Protein AF-X1TQP2-F1 (afdb_monomer_lite)

pLDDT: mean 75.47, std 14.18, range [41.03, 96.38]

Organism: NCBI:txid412755

Foldseek 3Di:
DPPPPVVVVVVVVVVVVVCCVVPAVQVVCVVVVVVVVVVLLVQLFVCQQVLPLVSNLVSDDAFDWDADPVVRDIDTHGSVRVSVVSVVCVVFKNKHTQPFPPVPWDWADPGPQKIKIWTWGWTWIAGPVPRDIDIDTDTDIDID

Secondary structure (DSSP, 8-state):
---HHHHHHHHHHHHHHHHHHHTT-HHHHHHHHHHHHHHHHHHHHHHHHHT-HHHHHTT-PSSEEEE-TTT--EEEE-HHHHHHHHHHHHHHEEEEEE---TTS-EEEE-SSS-EEEEEEEEEEEEETTT--EEEEEEEEEEE-

Structure (mmCIF, N/CA/C/O backbone):
data_AF-X1TQP2-F1
#
_entry.id   AF-X1TQP2-F1
#
loop_
_atom_site.group_PDB
_atom_site.id
_atom_site.type_symbol
_atom_site.label_atom_id
_atom_site.label_alt_id
_atom_site.label_comp_id
_atom_site.label_asym_id
_atom_site.label_entity_id
_atom_site.label_seq_id
_atom_site.pdbx_PDB_ins_code
_atom_site.Cartn_x
_atom_site.Cartn_y
_atom_site.Cartn_z
_atom_site.occupancy
_atom_site.B_iso_or_equiv
_atom_site.auth_seq_id
_atom_site.auth_comp_id
_atom_site.auth_asym_id
_atom_site.auth_atom_id
_atom_site.pdbx_PDB_model_num
ATOM 1 N N . MET A 1 1 ? 24.821 -30.303 -51.428 1.00 46.22 1 MET A N 1
ATOM 2 C CA . MET A 1 1 ? 25.247 -29.563 -50.216 1.00 46.22 1 MET A CA 1
ATOM 3 C C . MET A 1 1 ? 24.237 -28.451 -49.925 1.00 46.22 1 MET A C 1
ATOM 5 O O . MET A 1 1 ? 24.240 -27.457 -50.628 1.00 46.22 1 MET A O 1
ATOM 9 N N . LYS A 1 2 ? 23.323 -28.638 -48.959 1.00 49.91 2 LYS A N 1
ATOM 10 C CA . LYS A 1 2 ? 22.344 -27.621 -48.492 1.00 49.91 2 LYS A CA 1
ATOM 11 C C . LYS A 1 2 ? 22.115 -27.702 -46.965 1.00 49.91 2 LYS A C 1
ATOM 13 O O . LYS A 1 2 ? 21.029 -27.433 -46.480 1.00 49.91 2 LYS A O 1
ATOM 18 N N . LYS A 1 3 ? 23.125 -28.123 -46.190 1.00 43.69 3 LYS A N 1
ATOM 19 C CA . LYS A 1 3 ? 23.026 -28.237 -44.716 1.00 43.69 3 LYS A CA 1
ATOM 20 C C . LYS A 1 3 ? 23.620 -27.047 -43.948 1.00 43.69 3 LYS A C 1
ATOM 22 O O . LYS A 1 3 ? 23.451 -26.976 -42.742 1.00 43.69 3 LYS A O 1
ATOM 27 N N . SER A 1 4 ? 24.275 -26.103 -44.631 1.00 46.28 4 SER A N 1
ATOM 28 C CA . SER A 1 4 ? 25.014 -25.023 -43.958 1.00 46.28 4 SER A CA 1
ATOM 29 C C . SER A 1 4 ? 24.155 -23.818 -43.560 1.00 46.28 4 SER A C 1
ATOM 31 O O . SER A 1 4 ? 24.467 -23.171 -42.573 1.00 46.28 4 SER A O 1
ATOM 33 N N . VAL A 1 5 ? 23.080 -23.518 -44.300 1.00 45.66 5 VAL A N 1
ATOM 34 C CA . VAL A 1 5 ? 22.280 -22.289 -44.097 1.00 45.66 5 VAL A CA 1
ATOM 35 C C . VAL A 1 5 ? 21.245 -22.443 -42.974 1.00 45.66 5 VAL A C 1
ATOM 37 O O . VAL A 1 5 ? 20.951 -21.491 -42.258 1.00 45.66 5 VAL A O 1
ATOM 40 N N . LEU A 1 6 ? 20.716 -23.656 -42.772 1.00 41.03 6 LEU A N 1
ATOM 41 C CA . LEU A 1 6 ? 19.732 -23.922 -41.715 1.00 41.03 6 LEU A CA 1
ATOM 42 C C . LEU A 1 6 ? 20.362 -23.871 -40.312 1.00 41.03 6 LEU A C 1
ATOM 44 O O . LEU A 1 6 ? 19.732 -23.414 -39.364 1.00 41.03 6 LEU A O 1
ATOM 48 N N . LEU A 1 7 ? 21.623 -24.307 -40.194 1.00 45.09 7 LEU A N 1
ATOM 49 C CA . LEU A 1 7 ? 22.357 -24.333 -38.927 1.00 45.09 7 LEU A CA 1
ATOM 50 C C . LEU A 1 7 ? 22.726 -22.919 -38.455 1.00 45.09 7 LEU A C 1
ATOM 52 O O . LEU A 1 7 ? 22.642 -22.628 -37.266 1.00 45.09 7 LEU A O 1
ATOM 56 N N . SER A 1 8 ? 23.066 -22.021 -39.386 1.00 48.12 8 SER A N 1
ATOM 57 C CA . SER A 1 8 ? 23.363 -20.619 -39.077 1.00 48.12 8 SER A CA 1
ATOM 58 C C . SER A 1 8 ? 22.132 -19.841 -38.610 1.00 48.12 8 SER A C 1
ATOM 60 O O . SER A 1 8 ? 22.248 -19.054 -37.679 1.00 48.12 8 SER A O 1
ATOM 62 N N . ILE A 1 9 ? 20.950 -20.085 -39.191 1.00 55.19 9 ILE A N 1
ATOM 63 C CA . ILE A 1 9 ? 19.706 -19.414 -38.765 1.00 55.19 9 ILE A CA 1
ATOM 64 C C . ILE A 1 9 ? 19.326 -19.857 -37.348 1.00 55.19 9 ILE A C 1
ATOM 66 O O . ILE A 1 9 ? 19.053 -19.016 -36.499 1.00 55.19 9 ILE A O 1
ATOM 70 N N . SER A 1 10 ? 19.398 -21.163 -37.066 1.00 59.84 10 SER A N 1
ATOM 71 C CA . SER A 1 10 ? 19.113 -21.695 -35.729 1.00 59.84 10 SER A CA 1
ATOM 72 C C . SER A 1 10 ? 20.069 -21.148 -34.667 1.00 59.84 10 SER A C 1
ATOM 74 O O . SER A 1 10 ? 19.635 -20.855 -33.558 1.00 59.84 10 SER A O 1
ATOM 76 N N . LEU A 1 11 ? 21.357 -20.999 -34.989 1.00 53.97 11 LEU A N 1
ATOM 77 C CA . LEU A 1 11 ? 22.353 -20.477 -34.054 1.00 53.97 11 LEU A CA 1
ATOM 78 C C . LEU A 1 11 ? 22.152 -18.977 -33.787 1.00 53.97 11 LEU A C 1
ATOM 80 O O . LEU A 1 11 ? 22.232 -18.551 -32.639 1.00 53.97 11 LEU A O 1
ATOM 84 N N . ILE A 1 12 ? 21.833 -18.192 -34.822 1.00 61.50 12 ILE A N 1
ATOM 85 C CA . ILE A 1 12 ? 21.526 -16.759 -34.685 1.00 61.50 12 ILE A CA 1
ATOM 86 C C . ILE A 1 12 ? 20.280 -16.560 -33.818 1.00 61.50 12 ILE A C 1
ATOM 88 O O . ILE A 1 12 ? 20.309 -15.727 -32.920 1.00 61.50 12 ILE A O 1
ATOM 92 N N . SER A 1 13 ? 19.220 -17.349 -34.022 1.00 53.88 13 SER A N 1
ATOM 93 C CA . SER A 1 13 ? 18.006 -17.278 -33.198 1.00 53.88 13 SER A CA 1
ATOM 94 C C . SER A 1 13 ? 18.266 -17.626 -31.730 1.00 53.88 13 SER A C 1
ATOM 96 O O . SER A 1 13 ? 17.757 -16.943 -30.847 1.00 53.88 13 SER A O 1
ATOM 98 N N . VAL A 1 14 ? 19.089 -18.643 -31.455 1.00 55.88 14 VAL A N 1
ATOM 99 C CA . VAL A 1 14 ? 19.458 -19.025 -30.080 1.00 55.88 14 VAL A CA 1
ATOM 100 C C . VAL A 1 14 ? 20.292 -17.935 -29.410 1.00 55.88 14 VAL A C 1
ATOM 102 O O . VAL A 1 14 ? 20.031 -17.602 -28.259 1.00 55.88 14 VAL A O 1
ATOM 105 N N . ILE A 1 15 ? 21.244 -17.333 -30.128 1.00 62.19 15 ILE A N 1
ATOM 106 C CA . ILE A 1 15 ? 22.040 -16.213 -29.610 1.00 62.19 15 ILE A CA 1
ATOM 107 C C . ILE A 1 15 ? 21.148 -14.992 -29.357 1.00 62.19 15 ILE A C 1
ATOM 109 O O . ILE A 1 15 ? 21.314 -14.346 -28.333 1.00 62.19 15 ILE A O 1
ATOM 113 N N . LEU A 1 16 ? 20.169 -14.703 -30.222 1.00 53.09 16 LEU A N 1
ATOM 114 C CA . LEU A 1 16 ? 19.246 -13.579 -30.035 1.00 53.09 16 LEU A CA 1
ATOM 115 C C . LEU A 1 16 ? 18.391 -13.745 -28.767 1.00 53.09 16 LEU A C 1
ATOM 117 O O . LEU A 1 16 ? 18.267 -12.806 -27.989 1.00 53.09 16 LEU A O 1
ATOM 121 N N . ILE A 1 17 ? 17.861 -14.951 -28.531 1.00 59.50 17 ILE A N 1
ATOM 122 C CA . ILE A 1 17 ? 17.106 -15.298 -27.313 1.00 59.50 17 ILE A CA 1
ATOM 123 C C . ILE A 1 17 ? 18.005 -15.193 -26.075 1.00 59.50 17 ILE A C 1
ATOM 125 O O . ILE A 1 17 ? 17.594 -14.668 -25.044 1.00 59.50 17 ILE A O 1
ATOM 129 N N . PHE A 1 18 ? 19.251 -15.653 -26.182 1.00 53.22 18 PHE A N 1
ATOM 130 C CA . PHE A 1 18 ? 20.210 -15.596 -25.083 1.00 53.22 18 PHE A CA 1
ATOM 131 C C . PHE A 1 18 ? 20.645 -14.159 -24.768 1.00 53.22 18 PHE A C 1
ATOM 133 O O . PHE A 1 18 ? 20.793 -13.811 -23.603 1.00 53.22 18 PHE A O 1
ATOM 140 N N . VAL A 1 19 ? 20.799 -13.299 -25.778 1.00 52.88 19 VAL A N 1
ATOM 141 C CA . VAL A 1 19 ? 21.076 -11.864 -25.604 1.00 52.88 19 VAL A CA 1
ATOM 142 C C . VAL A 1 19 ? 19.873 -11.166 -24.959 1.00 52.88 19 VAL A C 1
ATOM 144 O O . VAL A 1 19 ? 20.055 -10.481 -23.962 1.00 52.88 19 VAL A O 1
ATOM 147 N N . ILE A 1 20 ? 18.641 -11.440 -25.406 1.00 55.94 20 ILE A N 1
ATOM 148 C CA . ILE A 1 20 ? 17.399 -10.941 -24.776 1.00 55.94 20 ILE A CA 1
ATOM 149 C C . ILE A 1 20 ? 17.336 -11.292 -23.279 1.00 55.94 20 ILE A C 1
ATOM 151 O O . ILE A 1 20 ? 16.982 -10.445 -22.461 1.00 55.94 20 ILE A O 1
ATOM 155 N N . LEU A 1 21 ? 17.723 -12.518 -22.917 1.00 53.78 21 LEU A N 1
ATOM 156 C CA . LEU A 1 21 ? 17.744 -12.986 -21.527 1.00 53.78 21 LEU A CA 1
ATOM 157 C C . LEU A 1 21 ? 18.901 -12.405 -20.698 1.00 53.78 21 LEU A C 1
ATOM 159 O O . LEU A 1 21 ? 18.773 -12.299 -19.483 1.00 53.78 21 LEU A O 1
ATOM 163 N N . THR A 1 22 ? 20.031 -12.052 -21.321 1.00 53.16 22 THR A N 1
ATOM 164 C CA . THR A 1 22 ? 21.260 -11.646 -20.607 1.00 53.16 22 THR A CA 1
ATOM 165 C C . THR A 1 22 ? 21.506 -10.137 -20.573 1.00 53.16 22 THR A C 1
ATOM 167 O O . THR A 1 22 ? 22.254 -9.689 -19.708 1.00 53.16 22 THR A O 1
ATOM 170 N N . THR A 1 23 ? 20.895 -9.337 -21.459 1.00 54.91 23 THR A N 1
ATOM 171 C CA . THR A 1 23 ? 21.177 -7.889 -21.580 1.00 54.91 23 THR A CA 1
ATOM 172 C C . THR A 1 23 ? 20.026 -6.957 -21.194 1.00 54.91 23 THR A C 1
ATOM 174 O O . THR A 1 23 ? 20.036 -5.802 -21.603 1.00 54.91 23 THR A O 1
ATOM 177 N N . GLY A 1 24 ? 19.044 -7.400 -20.406 1.00 52.34 24 GLY A N 1
ATOM 178 C CA . GLY A 1 24 ? 18.034 -6.480 -19.870 1.00 52.34 24 GLY A CA 1
ATOM 179 C C . GLY A 1 24 ? 16.916 -6.152 -20.858 1.00 52.34 24 GLY A C 1
ATOM 180 O O . GLY A 1 24 ? 16.742 -5.015 -21.281 1.00 52.34 24 GLY A O 1
ATOM 181 N N . CYS A 1 25 ? 16.094 -7.148 -21.186 1.00 59.09 25 CYS A N 1
ATOM 182 C CA . CYS A 1 25 ? 14.781 -6.916 -21.791 1.00 59.09 25 CYS A CA 1
ATOM 183 C C . CYS A 1 25 ? 13.727 -6.497 -20.754 1.00 59.09 25 CYS A C 1
ATOM 185 O O . CYS A 1 25 ? 12.586 -6.946 -20.821 1.00 59.09 25 CYS A O 1
ATOM 187 N N . THR A 1 26 ? 14.080 -5.613 -19.816 1.00 58.16 26 THR A N 1
ATOM 188 C CA . THR A 1 26 ? 13.105 -4.996 -18.899 1.00 58.16 26 THR A CA 1
ATOM 189 C C . THR A 1 26 ? 11.944 -4.378 -19.681 1.00 58.16 26 THR A C 1
ATOM 191 O O . THR A 1 26 ? 10.798 -4.526 -19.290 1.00 58.16 26 THR A O 1
ATOM 194 N N . TRP A 1 27 ? 12.209 -3.825 -20.870 1.00 60.09 27 TRP A N 1
ATOM 195 C CA . TRP A 1 27 ? 11.197 -3.245 -21.762 1.00 60.09 27 TRP A CA 1
ATOM 196 C C . TRP A 1 27 ? 10.189 -4.253 -22.336 1.00 60.09 27 TRP A C 1
ATOM 198 O O . TRP A 1 27 ? 9.070 -3.865 -22.651 1.00 60.09 27 TRP A O 1
ATOM 208 N N . LEU A 1 28 ? 10.550 -5.536 -22.488 1.00 67.06 28 LEU A N 1
ATOM 209 C CA . LEU A 1 28 ? 9.586 -6.564 -22.916 1.00 67.06 28 LEU A CA 1
ATOM 210 C C . LEU A 1 28 ? 8.648 -6.972 -21.778 1.00 67.06 28 LEU A C 1
ATOM 212 O O . LEU A 1 28 ? 7.535 -7.420 -22.041 1.00 67.06 28 LEU A O 1
ATOM 216 N N . PHE A 1 29 ? 9.105 -6.821 -20.535 1.00 69.75 29 PHE A N 1
ATOM 217 C CA . PHE A 1 29 ? 8.321 -7.102 -19.338 1.00 69.75 29 PHE A CA 1
ATOM 218 C C . PHE A 1 29 ? 7.638 -5.859 -18.770 1.00 69.75 29 PHE A C 1
ATOM 220 O O . PHE A 1 29 ? 6.746 -6.008 -17.948 1.00 69.75 29 PH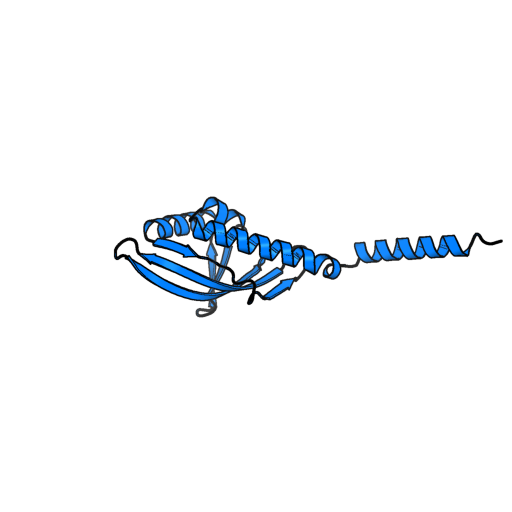E A O 1
ATOM 227 N N . ALA A 1 30 ? 7.988 -4.661 -19.245 1.00 72.81 30 ALA A N 1
ATOM 228 C CA . ALA A 1 30 ? 7.444 -3.402 -18.754 1.00 72.81 30 ALA A CA 1
ATOM 229 C C . ALA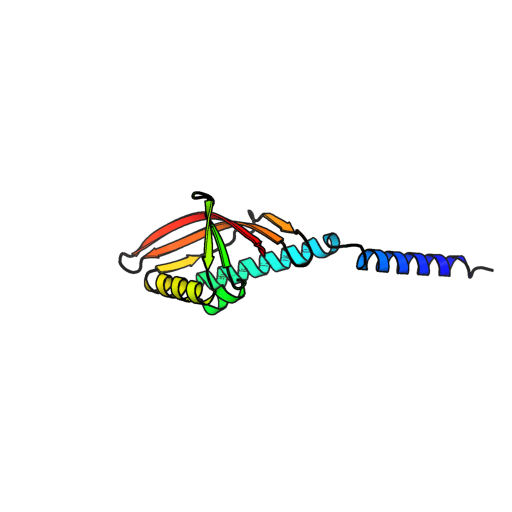 A 1 30 ? 5.904 -3.372 -18.719 1.00 72.81 30 ALA A C 1
ATOM 231 O O . ALA A 1 30 ? 5.373 -3.076 -17.657 1.00 72.81 30 ALA A O 1
ATOM 232 N N . PRO A 1 31 ? 5.171 -3.800 -19.768 1.00 78.56 31 PRO A N 1
ATOM 233 C CA . PRO A 1 31 ? 3.708 -3.845 -19.699 1.00 78.56 31 PRO A CA 1
ATOM 234 C C . PRO A 1 31 ? 3.165 -4.833 -18.654 1.00 78.56 31 PRO A C 1
ATOM 236 O O . PRO A 1 31 ? 2.088 -4.624 -18.104 1.00 78.56 31 PRO A O 1
ATOM 239 N N . PHE A 1 32 ? 3.888 -5.928 -18.392 1.00 81.25 32 PHE A N 1
ATOM 240 C CA . PHE A 1 32 ? 3.502 -6.901 -17.367 1.00 81.25 32 PHE A CA 1
ATOM 241 C C . PHE A 1 32 ? 3.736 -6.343 -15.962 1.00 81.25 32 PHE A C 1
ATOM 243 O O . PHE A 1 32 ? 2.844 -6.453 -15.132 1.00 81.25 32 PHE A O 1
ATOM 250 N N . ILE A 1 33 ? 4.888 -5.706 -15.734 1.00 80.62 33 ILE A N 1
ATOM 251 C CA . ILE A 1 33 ? 5.227 -5.038 -14.468 1.00 80.62 33 ILE A CA 1
ATOM 252 C C . ILE A 1 33 ? 4.229 -3.909 -14.186 1.00 80.62 33 ILE A C 1
ATOM 254 O O . ILE A 1 33 ? 3.708 -3.812 -13.086 1.00 80.62 33 ILE A O 1
ATOM 258 N N . GLU A 1 34 ? 3.911 -3.095 -15.193 1.00 83.06 34 GLU A N 1
ATOM 259 C CA . GLU A 1 34 ? 2.905 -2.035 -15.083 1.00 83.06 34 GLU A CA 1
ATOM 260 C C . GLU A 1 34 ? 1.532 -2.607 -14.710 1.00 83.06 34 GLU A C 1
ATOM 262 O O . GLU A 1 34 ? 0.899 -2.116 -13.785 1.00 83.06 34 GLU A O 1
ATOM 267 N N . THR A 1 35 ? 1.101 -3.699 -15.353 1.00 84.94 35 THR A N 1
ATOM 268 C CA . THR A 1 35 ? -0.172 -4.363 -15.012 1.00 84.94 35 THR A CA 1
ATOM 269 C C . THR A 1 35 ? -0.185 -4.883 -13.570 1.00 84.94 35 THR A C 1
ATOM 271 O O . THR A 1 35 ? -1.202 -4.765 -12.895 1.00 84.94 35 THR A O 1
ATOM 274 N N . GLU A 1 36 ? 0.922 -5.459 -13.100 1.00 85.81 36 GLU A N 1
ATOM 275 C CA . GLU A 1 36 ? 1.053 -5.976 -11.732 1.00 85.81 36 GLU A CA 1
ATOM 276 C C . GLU A 1 36 ? 1.027 -4.845 -10.694 1.00 85.81 36 GLU A C 1
ATOM 278 O O . GLU A 1 36 ? 0.338 -4.960 -9.686 1.00 85.81 36 GLU A O 1
ATOM 283 N N . ILE A 1 37 ? 1.690 -3.720 -10.976 1.00 85.19 37 ILE A N 1
ATOM 284 C CA . ILE A 1 37 ? 1.643 -2.514 -10.138 1.00 85.19 37 ILE A CA 1
ATOM 285 C C . ILE A 1 37 ? 0.218 -1.965 -10.049 1.00 85.19 37 ILE A C 1
ATOM 287 O O . ILE A 1 37 ? -0.269 -1.747 -8.945 1.00 85.19 37 ILE A O 1
ATOM 291 N N . MET A 1 38 ? -0.470 -1.805 -11.185 1.00 83.25 38 MET A N 1
ATOM 292 C CA . MET A 1 38 ? -1.863 -1.338 -11.201 1.00 83.25 38 MET A CA 1
ATOM 293 C C . MET A 1 38 ? -2.782 -2.266 -10.398 1.00 83.25 38 MET A C 1
ATOM 295 O O . MET A 1 38 ? -3.676 -1.802 -9.701 1.00 83.25 38 MET A O 1
ATOM 299 N N . GLN A 1 39 ? -2.556 -3.582 -10.473 1.00 86.19 39 GLN A N 1
ATOM 300 C CA . GLN A 1 39 ? -3.319 -4.542 -9.681 1.00 86.19 39 GLN A CA 1
ATOM 301 C C . GLN A 1 39 ? -3.034 -4.398 -8.178 1.00 86.19 39 GLN A C 1
ATOM 303 O O . GLN A 1 39 ? -3.966 -4.453 -7.383 1.00 86.19 39 GLN A O 1
ATOM 308 N N . MET A 1 40 ? -1.777 -4.195 -7.775 1.00 86.88 40 MET A N 1
ATOM 309 C CA . MET A 1 40 ? -1.442 -3.965 -6.365 1.00 86.88 40 MET A CA 1
ATOM 310 C C . MET A 1 40 ? -2.056 -2.669 -5.827 1.00 86.88 40 MET A C 1
ATOM 312 O O . MET A 1 40 ? -2.469 -2.643 -4.673 1.00 86.88 40 MET A O 1
ATOM 316 N N . LEU A 1 41 ? -2.133 -1.614 -6.645 1.00 83.88 41 LEU A N 1
ATOM 317 C CA . LEU A 1 41 ? -2.800 -0.362 -6.275 1.00 83.88 41 LEU A CA 1
ATOM 318 C C . LEU A 1 41 ? -4.311 -0.563 -6.123 1.00 83.88 41 LEU A C 1
ATOM 320 O O . LEU A 1 41 ? -4.870 -0.131 -5.122 1.00 83.88 41 LEU A O 1
ATOM 324 N N . ASP A 1 42 ? -4.956 -1.291 -7.041 1.00 83.81 42 ASP A N 1
ATOM 325 C CA . ASP A 1 42 ? -6.373 -1.661 -6.901 1.00 83.81 42 ASP A CA 1
ATOM 326 C C . ASP A 1 42 ? -6.633 -2.427 -5.589 1.00 83.81 42 ASP A C 1
ATOM 328 O O . ASP A 1 42 ? -7.588 -2.135 -4.869 1.00 83.81 42 ASP A O 1
ATOM 332 N N . GLU A 1 43 ? -5.789 -3.417 -5.281 1.00 87.56 43 GLU A N 1
ATOM 333 C CA . GLU A 1 43 ? -5.903 -4.249 -4.076 1.00 87.56 43 GLU A CA 1
ATOM 334 C C . GLU A 1 43 ? -5.686 -3.428 -2.794 1.00 87.56 43 GLU A C 1
ATOM 336 O O . GLU A 1 43 ? -6.461 -3.560 -1.842 1.00 87.56 43 GLU A O 1
ATOM 341 N N . LEU A 1 44 ? -4.695 -2.529 -2.790 1.00 85.94 44 LEU A N 1
ATOM 342 C CA . LEU A 1 44 ? -4.462 -1.583 -1.699 1.00 85.94 44 LEU A CA 1
ATOM 343 C C . LEU A 1 44 ? -5.668 -0.653 -1.507 1.00 85.94 44 LEU A C 1
ATOM 345 O O . LEU A 1 44 ? -6.133 -0.467 -0.380 1.00 85.94 44 LEU A O 1
ATOM 349 N N . GLY A 1 45 ? -6.211 -0.131 -2.606 1.00 80.38 45 GLY A N 1
ATOM 350 C CA . GLY A 1 45 ? -7.382 0.735 -2.600 1.00 80.38 45 GLY A CA 1
ATOM 351 C C . GLY A 1 45 ? -8.626 0.052 -2.027 1.00 80.38 45 GLY A C 1
ATOM 352 O O . GLY A 1 45 ? -9.323 0.593 -1.160 1.00 80.38 45 GLY A O 1
ATOM 353 N N . GLU A 1 46 ? -8.878 -1.193 -2.442 1.00 84.25 46 GLU A N 1
ATOM 354 C CA . GLU A 1 46 ? -9.961 -2.025 -1.907 1.00 84.25 46 GLU A CA 1
ATOM 355 C C . GLU A 1 46 ? -9.761 -2.335 -0.413 1.00 84.25 46 GLU A C 1
ATOM 357 O O . GLU A 1 46 ? -10.719 -2.279 0.367 1.00 84.25 46 GLU A O 1
ATOM 362 N N . ALA A 1 47 ? -8.530 -2.621 0.016 1.00 85.62 47 ALA A N 1
ATOM 363 C CA . ALA A 1 47 ? -8.208 -2.854 1.422 1.00 85.62 47 ALA A CA 1
ATOM 364 C C . ALA A 1 47 ? -8.464 -1.605 2.285 1.00 85.62 47 ALA A C 1
ATOM 366 O O . ALA A 1 47 ? -9.069 -1.714 3.357 1.00 85.62 47 ALA A O 1
ATOM 367 N N . ASN A 1 48 ? -8.094 -0.422 1.784 1.00 81.56 48 ASN A N 1
ATOM 368 C CA . ASN A 1 48 ? -8.370 0.870 2.415 1.00 81.56 48 ASN A CA 1
ATOM 369 C C . ASN A 1 48 ? -9.877 1.143 2.543 1.00 81.56 48 ASN A C 1
ATOM 371 O O . ASN A 1 48 ? -10.342 1.507 3.625 1.00 81.56 48 ASN A O 1
ATOM 375 N N . VAL A 1 49 ? -10.668 0.884 1.493 1.00 79.44 49 VAL A N 1
ATOM 376 C CA . VAL A 1 49 ? -12.145 0.990 1.532 1.00 79.44 49 VAL A CA 1
ATOM 377 C C . VAL A 1 49 ? -12.759 0.077 2.593 1.00 79.44 49 VAL A C 1
ATOM 379 O O . VAL A 1 49 ? -13.723 0.453 3.260 1.00 79.44 49 VAL A O 1
ATOM 382 N N . ASN A 1 50 ? -12.225 -1.134 2.735 1.00 84.94 50 ASN A N 1
ATOM 383 C CA . ASN A 1 50 ? -12.735 -2.117 3.684 1.00 84.94 50 ASN A CA 1
ATOM 384 C C . ASN A 1 50 ? -12.231 -1.891 5.120 1.00 84.94 50 ASN A C 1
ATOM 386 O O . ASN A 1 50 ? -12.730 -2.547 6.038 1.00 84.94 50 ASN A O 1
ATOM 390 N N . GLY A 1 51 ? -11.263 -0.991 5.325 1.00 83.12 51 GLY A N 1
ATOM 391 C CA . GLY A 1 51 ? -10.592 -0.804 6.611 1.00 83.12 51 GLY A CA 1
ATOM 392 C C . GLY A 1 51 ? -9.845 -2.058 7.078 1.00 83.12 51 GLY A C 1
ATOM 393 O O . GLY A 1 51 ? -9.749 -2.308 8.280 1.00 83.12 51 GLY A O 1
ATOM 394 N N . ASP A 1 52 ? -9.363 -2.884 6.145 1.00 90.38 52 ASP A N 1
ATOM 395 C CA . ASP A 1 52 ? -8.649 -4.120 6.463 1.00 90.38 52 ASP A CA 1
ATOM 396 C C . ASP A 1 52 ? -7.153 -3.831 6.624 1.00 90.38 52 ASP A C 1
ATOM 398 O O . ASP A 1 52 ? -6.375 -3.882 5.672 1.00 90.38 52 ASP A O 1
ATOM 402 N N . VAL A 1 53 ? -6.753 -3.516 7.858 1.00 90.50 53 VAL A N 1
ATOM 403 C CA . VAL A 1 53 ? -5.364 -3.175 8.210 1.00 90.50 53 VAL A CA 1
ATOM 404 C C . VAL A 1 53 ? -4.378 -4.266 7.797 1.00 90.50 53 VAL A C 1
ATOM 406 O O . VAL A 1 53 ? -3.273 -3.960 7.351 1.00 90.50 53 VAL A O 1
ATOM 409 N N . ASP A 1 54 ? -4.761 -5.539 7.909 1.00 93.88 54 ASP A N 1
ATOM 410 C CA . ASP A 1 54 ? -3.875 -6.636 7.527 1.00 93.88 54 ASP A CA 1
ATOM 411 C C . ASP A 1 54 ? -3.665 -6.686 6.015 1.00 93.88 54 ASP A C 1
ATOM 413 O O . ASP A 1 54 ? -2.533 -6.911 5.588 1.00 93.88 54 ASP A O 1
ATOM 417 N N . GLN A 1 55 ? -4.711 -6.453 5.214 1.00 91.62 55 GLN A N 1
ATOM 418 C CA . GLN A 1 55 ? -4.585 -6.373 3.754 1.00 91.62 55 GLN A CA 1
ATOM 419 C C . GLN A 1 55 ? -3.856 -5.107 3.297 1.00 91.62 55 GLN A C 1
ATOM 421 O O . GLN A 1 55 ? -3.065 -5.188 2.370 1.00 91.62 55 GLN A O 1
ATOM 426 N 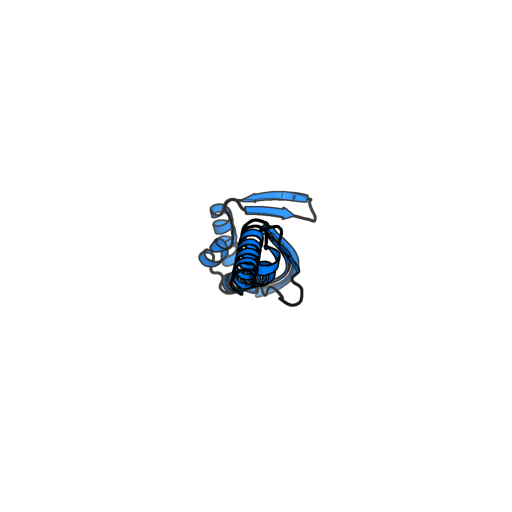N . ILE A 1 56 ? -4.021 -3.966 3.970 1.00 88.62 56 ILE A N 1
ATOM 427 C CA . ILE A 1 56 ? -3.275 -2.738 3.641 1.00 88.62 56 ILE A CA 1
ATOM 428 C C . ILE A 1 56 ? -1.765 -2.974 3.792 1.00 88.62 56 ILE A C 1
ATOM 430 O O . ILE A 1 56 ? -0.974 -2.648 2.906 1.00 88.62 56 ILE A O 1
ATOM 434 N N . LEU A 1 57 ? -1.346 -3.578 4.908 1.00 91.12 57 LEU A N 1
ATOM 435 C CA . LEU A 1 57 ? 0.071 -3.711 5.251 1.00 91.12 57 LEU A CA 1
ATOM 436 C C . LEU A 1 57 ? 0.850 -4.677 4.344 1.00 91.12 57 LEU A C 1
ATOM 438 O O . LEU A 1 57 ? 2.077 -4.582 4.309 1.00 91.12 57 LEU A O 1
ATOM 442 N N . ILE A 1 58 ? 0.196 -5.574 3.592 1.00 92.19 58 ILE A N 1
ATOM 443 C CA . ILE A 1 58 ? 0.909 -6.493 2.679 1.00 92.19 58 ILE A CA 1
ATOM 444 C C . ILE A 1 58 ? 1.596 -5.756 1.524 1.00 92.19 58 ILE A C 1
ATOM 446 O O . ILE A 1 58 ? 2.537 -6.292 0.939 1.00 92.19 58 ILE A O 1
ATOM 450 N N . HIS A 1 59 ? 1.130 -4.546 1.206 1.00 87.62 59 HIS A N 1
ATOM 451 C CA . HIS A 1 59 ? 1.646 -3.722 0.116 1.00 87.62 59 HIS A CA 1
ATOM 452 C C . HIS A 1 59 ? 2.838 -2.848 0.535 1.00 87.62 59 HIS A C 1
ATOM 454 O O . HIS A 1 59 ? 3.419 -2.162 -0.303 1.00 87.62 59 HIS A O 1
ATOM 460 N N . TYR A 1 60 ? 3.234 -2.885 1.810 1.00 88.19 60 TYR A N 1
ATOM 461 C CA . TYR A 1 60 ? 4.333 -2.085 2.340 1.00 88.19 60 TYR A CA 1
ATOM 462 C C . TYR A 1 60 ? 5.553 -2.939 2.689 1.00 88.19 60 TYR A C 1
ATOM 464 O O . TYR A 1 60 ? 5.457 -4.044 3.227 1.00 88.19 60 TYR A O 1
ATOM 472 N N . THR A 1 61 ? 6.738 -2.388 2.438 1.00 89.31 61 THR A N 1
ATOM 473 C CA . THR A 1 61 ? 7.999 -2.940 2.943 1.00 89.31 61 THR A CA 1
ATOM 474 C C . THR A 1 61 ? 8.294 -2.426 4.350 1.00 89.31 61 THR A C 1
ATOM 476 O O . THR A 1 61 ? 7.983 -1.282 4.667 1.00 89.31 61 THR A O 1
ATOM 479 N N . ASP A 1 62 ? 8.967 -3.234 5.171 1.00 91.00 62 ASP A N 1
ATOM 480 C CA . ASP A 1 62 ? 9.457 -2.815 6.490 1.00 91.00 62 ASP A CA 1
ATOM 481 C C . ASP A 1 62 ? 10.954 -2.444 6.427 1.00 91.00 62 ASP A C 1
ATOM 483 O O . ASP A 1 62 ? 11.769 -3.296 6.046 1.00 91.00 62 ASP A O 1
ATOM 487 N N . PRO A 1 63 ? 11.366 -1.223 6.817 1.00 93.19 63 PRO A N 1
ATOM 488 C CA . PRO A 1 63 ? 10.539 -0.098 7.260 1.00 93.19 63 PRO A CA 1
ATOM 489 C C . PRO A 1 63 ? 9.920 0.690 6.095 1.00 93.19 63 PRO A C 1
ATOM 4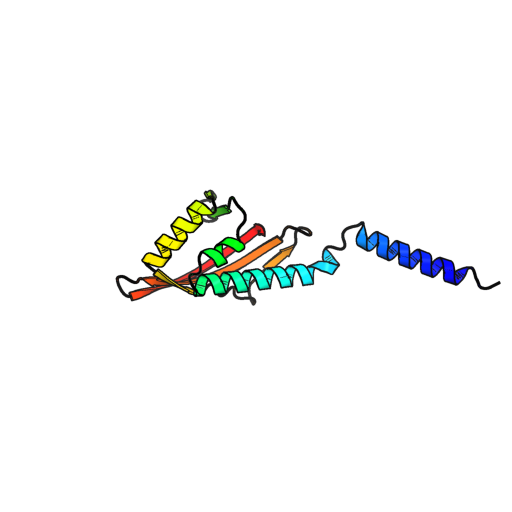91 O O . PRO A 1 63 ? 10.448 0.699 4.980 1.00 93.19 63 PRO A O 1
ATOM 494 N N . ILE A 1 64 ? 8.857 1.434 6.395 1.00 89.75 64 ILE A N 1
ATOM 495 C CA . ILE A 1 64 ? 8.235 2.393 5.480 1.00 89.75 64 ILE A CA 1
ATOM 496 C C . ILE A 1 64 ? 8.998 3.716 5.569 1.00 89.75 64 ILE A C 1
ATOM 498 O O . ILE A 1 64 ? 9.335 4.178 6.661 1.00 89.75 64 ILE A O 1
ATOM 502 N N . THR A 1 65 ? 9.275 4.332 4.420 1.00 89.75 65 THR A N 1
ATOM 503 C CA . THR A 1 65 ? 9.831 5.689 4.348 1.00 89.75 65 THR A CA 1
ATOM 504 C C . THR A 1 65 ? 8.838 6.612 3.656 1.00 89.75 65 THR A C 1
ATOM 506 O O . THR A 1 65 ? 8.558 6.436 2.474 1.00 89.75 65 THR A O 1
ATOM 509 N N . GLU A 1 66 ? 8.349 7.615 4.377 1.00 85.00 66 GLU A N 1
ATOM 510 C CA . GLU A 1 66 ? 7.438 8.641 3.863 1.00 85.00 66 GLU A CA 1
ATOM 511 C C . GLU A 1 66 ? 8.184 9.977 3.791 1.00 85.00 66 GLU A C 1
ATOM 513 O O . GLU A 1 66 ? 8.891 10.367 4.725 1.00 85.00 66 GLU A O 1
ATOM 518 N N . VAL A 1 67 ? 8.044 10.694 2.676 1.00 83.06 67 VAL A N 1
ATOM 519 C CA . VAL A 1 67 ? 8.641 12.023 2.495 1.00 83.06 67 VAL A CA 1
ATOM 520 C C . VAL A 1 67 ? 7.522 13.023 2.281 1.00 83.06 67 VAL A C 1
ATOM 522 O O . VAL A 1 67 ? 6.828 12.983 1.268 1.00 83.06 67 VAL A O 1
ATOM 525 N N . ASN A 1 68 ? 7.362 13.951 3.218 1.00 79.12 68 ASN A N 1
ATOM 526 C CA . ASN A 1 68 ? 6.393 15.023 3.061 1.00 79.12 68 ASN A CA 1
ATOM 527 C C . ASN A 1 68 ? 6.974 16.092 2.126 1.00 79.12 68 ASN A C 1
ATOM 529 O O . ASN A 1 68 ? 7.925 16.790 2.473 1.00 79.12 68 ASN A O 1
ATOM 533 N N . HIS A 1 69 ? 6.396 16.246 0.937 1.00 70.81 69 HIS A N 1
ATOM 534 C CA . HIS A 1 69 ? 6.901 17.186 -0.066 1.00 70.81 69 HIS A CA 1
ATOM 535 C C . HIS A 1 69 ? 6.722 18.669 0.302 1.00 70.81 69 HIS A C 1
ATOM 537 O O . HIS A 1 69 ? 7.394 19.517 -0.282 1.00 70.81 69 HIS A O 1
ATOM 543 N N . LEU A 1 70 ? 5.850 19.003 1.260 1.00 77.69 70 LEU A N 1
ATOM 544 C CA . LEU A 1 70 ? 5.651 20.379 1.725 1.00 77.69 70 LEU A CA 1
ATOM 545 C C . LEU A 1 70 ? 6.668 20.782 2.796 1.00 77.69 70 LEU A C 1
ATOM 547 O O . LEU A 1 70 ? 7.090 21.939 2.826 1.00 77.69 70 LEU A O 1
ATOM 551 N N . SER A 1 71 ? 7.040 19.855 3.683 1.00 84.38 71 SER A N 1
ATOM 552 C CA . SER A 1 71 ? 7.995 20.109 4.771 1.00 84.38 71 SER A CA 1
ATOM 553 C C . SER A 1 71 ? 9.412 19.601 4.492 1.00 84.38 71 SER A C 1
ATOM 555 O O . SER A 1 71 ? 10.330 19.974 5.218 1.00 84.38 71 SER A O 1
ATOM 557 N N . GLU A 1 72 ? 9.596 18.772 3.460 1.00 84.25 72 GLU A N 1
ATOM 558 C CA . GLU A 1 72 ? 10.821 18.011 3.162 1.00 84.25 72 GLU A CA 1
ATOM 559 C C . GLU A 1 72 ? 11.264 17.074 4.305 1.00 84.25 72 GLU A C 1
ATOM 561 O O . GLU A 1 72 ? 12.380 16.550 4.302 1.00 84.25 72 GLU A O 1
ATOM 566 N N . GLU A 1 73 ? 10.393 16.834 5.290 1.00 88.88 73 GLU A N 1
ATOM 567 C CA . GLU A 1 73 ? 10.668 15.901 6.376 1.00 88.88 73 GLU A CA 1
ATOM 568 C C . GLU A 1 73 ? 10.545 14.457 5.884 1.00 88.88 73 GLU A C 1
ATOM 570 O O . GLU A 1 73 ? 9.658 14.108 5.103 1.00 88.88 73 GLU A O 1
ATOM 575 N N . THR A 1 74 ? 11.473 13.617 6.342 1.00 89.69 74 THR A N 1
ATOM 576 C CA . THR A 1 74 ? 11.478 12.176 6.083 1.00 89.69 74 THR A CA 1
ATOM 577 C C . THR A 1 74 ? 11.116 11.447 7.365 1.00 89.69 74 THR A C 1
ATOM 579 O O . THR A 1 74 ? 11.814 11.589 8.375 1.00 89.69 74 THR A O 1
ATOM 582 N N . TYR A 1 75 ? 10.063 10.644 7.308 1.00 88.00 75 TYR A N 1
ATOM 583 C CA . TYR A 1 75 ? 9.637 9.766 8.386 1.00 88.00 75 TYR A CA 1
ATOM 584 C C . TYR A 1 75 ? 10.016 8.330 8.036 1.00 88.00 75 TYR A C 1
ATOM 586 O O . TYR A 1 75 ? 9.882 7.901 6.892 1.00 88.00 75 TYR A O 1
ATOM 594 N N . VAL A 1 76 ? 10.542 7.604 9.022 1.00 92.94 76 VAL A N 1
ATOM 595 C CA . VAL A 1 76 ? 10.858 6.180 8.899 1.00 92.94 76 VAL A CA 1
ATOM 596 C C . VAL A 1 76 ? 10.069 5.459 9.976 1.00 92.94 76 VAL A C 1
ATOM 598 O O . VAL A 1 76 ? 10.336 5.652 11.165 1.00 92.94 76 VAL A O 1
ATOM 601 N N . THR A 1 77 ? 9.113 4.647 9.547 1.00 93.50 77 THR A N 1
ATOM 602 C CA . THR A 1 77 ? 8.084 4.052 10.403 1.00 93.50 77 THR A CA 1
ATOM 603 C C . THR A 1 77 ? 8.122 2.536 10.239 1.00 93.50 77 THR A C 1
ATOM 605 O O . THR A 1 77 ? 8.298 2.033 9.127 1.00 93.50 77 THR A O 1
ATOM 608 N N . SER A 1 78 ? 8.011 1.785 11.337 1.00 96.38 78 SER A N 1
ATOM 609 C CA . SER A 1 78 ? 7.904 0.323 11.254 1.00 96.38 78 SER A CA 1
ATOM 610 C C . SER A 1 78 ? 6.497 -0.097 10.823 1.00 96.38 78 SER A C 1
ATOM 612 O O . SER A 1 78 ? 5.537 0.647 11.038 1.00 96.38 78 SER A O 1
ATOM 614 N N . LEU A 1 79 ? 6.340 -1.305 10.272 1.00 94.81 79 LEU A N 1
ATOM 615 C CA . LEU A 1 79 ? 4.995 -1.831 9.977 1.00 94.81 79 LEU A CA 1
ATOM 616 C C . LEU A 1 79 ? 4.101 -1.916 11.224 1.00 94.81 79 LEU A C 1
ATOM 618 O O . LEU A 1 79 ? 2.891 -1.739 11.119 1.00 94.81 79 LEU A O 1
ATOM 622 N N . GLU A 1 80 ? 4.680 -2.168 12.401 1.00 96.25 80 GLU A N 1
ATOM 623 C CA . GLU A 1 80 ? 3.919 -2.231 13.654 1.00 96.25 80 GLU A CA 1
ATOM 624 C C . GLU A 1 80 ? 3.421 -0.848 14.083 1.00 96.25 80 GLU A C 1
ATOM 626 O O . GLU A 1 80 ? 2.269 -0.701 14.483 1.00 96.25 80 GLU A O 1
ATOM 631 N N . ASP A 1 81 ? 4.254 0.184 13.949 1.00 95.44 81 ASP A N 1
ATOM 632 C CA . ASP A 1 81 ? 3.827 1.554 14.241 1.00 95.44 81 ASP A CA 1
ATOM 633 C C . ASP A 1 81 ? 2.739 2.006 13.251 1.00 95.44 81 ASP A C 1
ATOM 635 O O . ASP A 1 81 ? 1.744 2.602 13.666 1.00 95.44 81 ASP A O 1
ATOM 639 N N . LYS A 1 82 ? 2.867 1.649 11.961 1.00 90.75 82 LYS A N 1
ATOM 640 C CA . LYS A 1 82 ? 1.847 1.951 10.942 1.00 90.75 82 LYS A CA 1
ATOM 641 C C . LYS A 1 82 ? 0.530 1.219 11.207 1.00 90.75 82 LYS A C 1
ATOM 643 O O . LYS A 1 82 ? -0.536 1.797 11.024 1.00 90.75 82 LYS A O 1
ATOM 648 N N . ARG A 1 83 ? 0.580 -0.032 11.680 1.00 93.94 83 ARG A N 1
ATOM 649 C CA . ARG A 1 83 ? -0.611 -0.771 12.131 1.00 93.94 83 ARG A CA 1
ATOM 650 C C . ARG A 1 83 ? -1.355 -0.004 13.220 1.00 93.94 83 ARG A C 1
ATOM 652 O O . ARG A 1 83 ? -2.560 0.186 13.101 1.00 93.94 83 ARG A O 1
ATOM 659 N N . ILE A 1 84 ? -0.638 0.430 14.258 1.00 94.31 84 ILE A N 1
ATOM 660 C CA . ILE A 1 84 ? -1.224 1.166 15.386 1.00 94.31 84 ILE A CA 1
ATOM 661 C C . ILE A 1 84 ? -1.880 2.464 14.893 1.00 94.31 84 ILE A C 1
ATOM 663 O O . ILE A 1 84 ? -3.005 2.758 15.289 1.00 94.31 84 ILE A O 1
ATOM 667 N N . GLU A 1 85 ? -1.210 3.205 14.005 1.00 89.69 85 GLU A N 1
ATOM 668 C CA . GLU A 1 85 ? -1.750 4.417 13.370 1.00 89.69 85 GLU A CA 1
ATOM 669 C C . GLU A 1 85 ? -3.059 4.136 12.614 1.00 89.69 85 GLU A C 1
ATOM 671 O O . GLU A 1 85 ? -4.061 4.816 12.846 1.00 89.69 85 GLU A O 1
ATOM 676 N N . LEU A 1 86 ? -3.084 3.109 11.757 1.00 88.75 86 LEU A N 1
ATOM 677 C CA . LEU A 1 86 ? -4.267 2.734 10.973 1.00 88.75 86 LEU A CA 1
ATOM 678 C C . LEU A 1 86 ? -5.436 2.289 11.865 1.00 88.75 86 LEU A C 1
ATOM 680 O O . LEU A 1 86 ? -6.571 2.719 11.660 1.00 88.75 86 LEU A O 1
ATOM 684 N N . GLU A 1 87 ? -5.176 1.458 12.877 1.00 90.94 87 GLU A N 1
ATOM 685 C CA . GLU A 1 87 ? -6.197 1.003 13.833 1.00 90.94 87 GLU A CA 1
ATOM 686 C C . GLU A 1 87 ? -6.771 2.167 14.660 1.00 90.94 87 GLU A C 1
ATOM 688 O O . GLU A 1 87 ? -7.980 2.221 14.922 1.00 90.94 87 GLU A O 1
ATOM 693 N N . GLU A 1 88 ? -5.929 3.130 15.047 1.00 88.81 88 GLU A N 1
ATOM 694 C CA . GLU A 1 88 ? -6.377 4.348 15.718 1.00 88.81 88 GLU A CA 1
ATOM 695 C C . GLU A 1 88 ? -7.238 5.204 14.782 1.00 88.81 88 GLU A C 1
ATOM 697 O O . GLU A 1 88 ? -8.335 5.610 15.168 1.00 88.81 88 GLU A O 1
ATOM 702 N N . MET A 1 89 ? -6.811 5.424 13.535 1.00 83.38 89 MET A N 1
ATOM 703 C CA . MET A 1 89 ? -7.596 6.170 12.546 1.00 83.38 89 MET A CA 1
ATOM 704 C C . MET A 1 89 ? -8.973 5.540 12.312 1.00 83.38 89 MET A C 1
ATOM 706 O O . MET A 1 89 ? -9.983 6.242 12.375 1.00 83.38 89 MET A O 1
ATOM 710 N N . LEU A 1 90 ? -9.041 4.221 12.127 1.00 82.75 90 LEU A N 1
ATOM 711 C CA . LEU A 1 90 ? -10.298 3.493 11.909 1.00 82.75 90 LEU A CA 1
ATOM 712 C C . LEU A 1 90 ? -11.225 3.488 13.138 1.00 82.75 90 LEU A C 1
ATOM 714 O O . LEU A 1 90 ? -12.411 3.185 13.020 1.00 82.75 90 LEU A O 1
ATOM 718 N N . THR A 1 91 ? -10.722 3.859 14.320 1.00 83.44 91 THR A N 1
ATOM 719 C CA . THR A 1 91 ? -11.562 4.070 15.510 1.00 83.44 91 THR A CA 1
ATOM 720 C C . THR A 1 91 ? -12.377 5.366 15.418 1.00 83.44 91 THR A C 1
ATOM 722 O O . THR A 1 91 ? -13.478 5.438 15.969 1.00 83.44 91 THR A O 1
ATOM 725 N N . TYR A 1 92 ? -11.854 6.389 14.737 1.00 80.31 92 TYR A N 1
ATOM 726 C CA . TYR A 1 92 ? -12.469 7.721 14.651 1.00 80.31 92 TYR A CA 1
ATOM 727 C C . TYR A 1 92 ? -13.095 8.016 13.291 1.00 80.31 92 TYR A C 1
ATOM 729 O O . TYR A 1 92 ? -14.017 8.828 13.208 1.00 80.31 92 TYR A O 1
ATOM 737 N N . TYR A 1 93 ? -12.634 7.344 12.241 1.00 72.69 93 TYR A N 1
ATOM 738 C CA . TYR A 1 93 ? -13.057 7.595 10.876 1.00 72.69 93 TYR A CA 1
ATOM 739 C C . TYR A 1 93 ? -13.616 6.327 10.241 1.00 72.69 93 TYR A C 1
ATOM 741 O O . TYR A 1 93 ? -12.949 5.295 10.191 1.00 72.69 93 TYR A O 1
ATOM 749 N N . ASN A 1 94 ? -14.811 6.431 9.657 1.00 67.81 94 ASN A N 1
ATOM 750 C CA . ASN A 1 94 ? -15.184 5.531 8.572 1.00 67.81 94 ASN A CA 1
ATOM 751 C C . ASN A 1 94 ? -14.457 6.046 7.329 1.00 67.81 94 ASN A C 1
ATOM 753 O O . ASN A 1 94 ? -14.953 6.937 6.629 1.00 67.81 94 ASN A O 1
ATOM 757 N N . CYS A 1 95 ? -13.235 5.555 7.121 1.00 61.31 95 CYS A N 1
ATOM 758 C CA . CYS A 1 95 ? -12.482 5.854 5.914 1.00 61.31 95 CYS A CA 1
ATOM 759 C C . CYS A 1 95 ? -13.219 5.241 4.720 1.00 61.31 95 CYS A C 1
ATOM 761 O O . CYS A 1 95 ? -13.616 4.077 4.751 1.00 61.31 95 CYS A O 1
ATOM 763 N N . LEU A 1 96 ? -13.466 6.047 3.696 1.00 55.47 96 LEU A N 1
ATOM 764 C CA . LEU A 1 96 ? -14.085 5.626 2.455 1.00 55.47 96 LEU A CA 1
ATOM 765 C C . LEU A 1 96 ? -13.247 6.170 1.307 1.00 55.47 96 LEU A C 1
ATOM 767 O O . LEU A 1 96 ? -13.377 7.329 0.941 1.00 55.47 96 LEU A O 1
ATOM 771 N N . ILE A 1 97 ? -12.578 5.239 0.637 1.00 55.88 97 ILE A N 1
ATOM 772 C CA . ILE A 1 97 ? -12.137 5.326 -0.754 1.00 55.88 97 ILE A CA 1
ATOM 773 C C . ILE A 1 97 ? -10.695 5.790 -0.897 1.00 55.88 97 ILE A C 1
ATOM 775 O O . ILE A 1 97 ? -10.344 6.909 -0.558 1.00 55.88 97 ILE A O 1
ATOM 779 N N . ASP A 1 98 ? -9.910 4.862 -1.429 1.00 51.84 98 ASP A N 1
ATOM 780 C CA . ASP A 1 98 ? -8.615 5.047 -2.051 1.00 51.84 98 ASP A CA 1
ATOM 781 C C . ASP A 1 98 ? -8.790 4.474 -3.470 1.00 51.84 98 ASP A C 1
ATOM 783 O O . ASP A 1 98 ? -8.501 3.317 -3.756 1.00 51.84 98 ASP A O 1
ATOM 787 N N . ASP A 1 99 ? -9.510 5.221 -4.313 1.00 53.94 99 ASP A N 1
ATOM 788 C CA . ASP A 1 99 ? -9.696 4.870 -5.724 1.00 53.94 99 ASP A CA 1
ATOM 789 C C . AS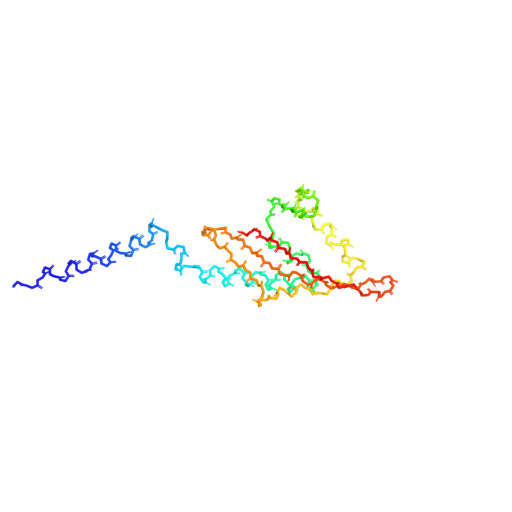P A 1 99 ? -8.504 5.488 -6.444 1.00 53.94 99 ASP A C 1
ATOM 791 O O . ASP A 1 99 ? -8.542 6.660 -6.832 1.00 53.94 99 ASP A O 1
ATOM 795 N N . PHE A 1 100 ? -7.410 4.730 -6.532 1.00 59.44 100 PHE A N 1
ATOM 796 C CA . PHE A 1 100 ? -6.308 5.081 -7.414 1.00 59.44 100 PHE A CA 1
ATOM 797 C C . PHE A 1 100 ? -6.895 5.222 -8.824 1.00 59.44 100 PHE A C 1
ATOM 799 O O . PHE A 1 100 ? -7.361 4.269 -9.459 1.00 59.44 100 PHE A O 1
ATOM 806 N N . SER A 1 101 ? -7.017 6.472 -9.273 1.00 56.66 101 SER A N 1
ATOM 807 C CA . SER A 1 101 ? -7.620 6.766 -10.563 1.00 56.66 101 SER A CA 1
ATOM 808 C C . SER A 1 101 ? -6.632 6.377 -11.655 1.00 56.66 101 SER A C 1
ATOM 810 O O . SER A 1 101 ? -5.809 7.199 -12.067 1.00 56.66 101 SER A O 1
ATOM 812 N N . LYS A 1 102 ? -6.810 5.174 -12.213 1.00 57.72 102 LYS A N 1
ATOM 813 C CA . LYS A 1 102 ? -6.035 4.626 -13.347 1.00 57.72 102 LYS A CA 1
ATOM 814 C C . LYS A 1 102 ? -5.821 5.587 -14.512 1.00 57.72 102 LYS A C 1
ATOM 816 O O . LYS A 1 102 ? -4.898 5.410 -15.300 1.00 57.72 102 LYS A O 1
ATOM 821 N N . GLU A 1 103 ? -6.699 6.576 -14.678 1.00 59.06 103 GLU A N 1
ATOM 822 C CA . GLU A 1 103 ? -6.594 7.571 -15.749 1.00 59.06 103 GLU A CA 1
ATOM 823 C C . GLU A 1 103 ? -5.458 8.595 -15.536 1.00 59.06 103 GLU A C 1
ATOM 825 O O . GLU A 1 103 ? -5.039 9.217 -16.514 1.00 59.06 103 GLU A O 1
ATOM 830 N N . ASN A 1 104 ? -4.931 8.739 -14.311 1.00 64.94 104 ASN A N 1
ATOM 831 C CA . ASN A 1 104 ? -3.923 9.744 -13.939 1.00 64.94 104 ASN A CA 1
ATOM 832 C C . ASN A 1 104 ? -2.620 9.157 -13.365 1.00 64.94 104 ASN A C 1
ATOM 834 O O . ASN A 1 104 ? -1.737 9.919 -12.972 1.00 64.94 104 ASN A O 1
ATOM 838 N N . GLU A 1 105 ? -2.481 7.834 -13.315 1.00 73.88 105 GLU A N 1
ATOM 839 C CA . GLU A 1 105 ? -1.296 7.184 -12.756 1.00 73.88 105 GLU A CA 1
ATOM 840 C C . GLU A 1 105 ? -0.134 7.145 -13.757 1.00 73.88 105 GLU A C 1
ATOM 842 O O . GLU A 1 105 ? -0.274 6.694 -14.897 1.00 73.88 105 GLU A O 1
ATOM 847 N N . GLU A 1 106 ? 1.041 7.602 -13.325 1.00 81.88 106 GLU A N 1
ATOM 848 C CA . GLU A 1 106 ? 2.282 7.547 -14.094 1.00 81.88 106 GLU A CA 1
ATOM 849 C C . GLU A 1 106 ? 3.241 6.534 -13.460 1.00 81.88 106 GLU A C 1
ATOM 851 O O . GLU A 1 106 ? 3.821 6.769 -12.398 1.00 81.88 106 GLU A O 1
ATOM 856 N N . VAL A 1 107 ? 3.432 5.395 -14.133 1.00 83.81 107 VAL A N 1
ATOM 857 C CA . VAL A 1 107 ? 4.365 4.346 -13.702 1.00 83.81 107 VAL A CA 1
ATOM 858 C C . VAL A 1 107 ? 5.697 4.494 -14.433 1.00 83.81 107 VAL A C 1
ATOM 860 O O . VAL A 1 107 ? 5.798 4.346 -15.651 1.00 83.81 107 VAL A O 1
ATOM 863 N N . THR A 1 108 ? 6.761 4.733 -13.673 1.00 85.88 108 THR A N 1
ATOM 864 C CA . THR A 1 108 ? 8.145 4.749 -14.152 1.00 85.88 108 THR A CA 1
ATOM 865 C C . THR A 1 108 ? 8.890 3.517 -13.649 1.00 85.88 108 THR A C 1
ATOM 867 O O . THR A 1 108 ? 9.297 3.443 -12.492 1.00 85.88 108 THR A O 1
ATOM 870 N N . ILE A 1 109 ? 9.125 2.551 -14.537 1.00 83.56 109 ILE A N 1
ATOM 871 C CA . ILE A 1 109 ? 9.869 1.325 -14.215 1.00 83.56 109 ILE A CA 1
ATOM 872 C C . ILE A 1 109 ? 11.372 1.623 -14.217 1.00 83.56 109 ILE A C 1
ATOM 874 O O . ILE A 1 109 ? 11.931 2.029 -15.241 1.00 83.56 109 ILE A O 1
ATOM 878 N N . LEU A 1 110 ? 12.034 1.402 -13.079 1.00 82.75 110 LEU A N 1
ATOM 879 C CA . LEU A 1 110 ? 13.476 1.611 -12.925 1.00 82.75 110 LEU A CA 1
ATOM 880 C C . LEU A 1 110 ? 14.254 0.350 -13.318 1.00 82.75 110 LEU A C 1
ATOM 882 O O . LEU A 1 110 ? 15.209 0.422 -14.096 1.00 82.75 110 LEU A O 1
ATOM 886 N N . ASP A 1 111 ? 13.825 -0.807 -12.811 1.00 80.81 111 ASP A N 1
ATOM 887 C CA . ASP A 1 111 ? 14.367 -2.125 -13.146 1.00 80.81 111 ASP A CA 1
ATOM 888 C C . ASP A 1 111 ? 13.336 -3.248 -12.903 1.00 80.81 111 ASP A C 1
ATOM 890 O O . ASP A 1 111 ? 12.138 -2.995 -12.875 1.00 80.81 111 ASP A O 1
ATOM 894 N N . ILE A 1 112 ? 13.781 -4.509 -12.819 1.00 77.94 112 ILE A N 1
ATOM 895 C CA . ILE A 1 112 ? 12.887 -5.668 -12.643 1.00 77.94 112 ILE A CA 1
ATOM 896 C C . ILE A 1 112 ? 12.210 -5.738 -11.266 1.00 77.94 112 ILE A C 1
ATOM 898 O O . ILE A 1 112 ? 11.246 -6.479 -11.130 1.00 77.94 112 ILE A O 1
ATOM 902 N N . ASN A 1 113 ? 12.744 -5.036 -10.267 1.00 79.38 113 ASN A N 1
ATOM 903 C CA . ASN A 1 113 ? 12.303 -5.087 -8.875 1.00 79.38 113 ASN A CA 1
ATOM 904 C C . ASN A 1 113 ? 11.938 -3.703 -8.326 1.00 79.38 113 ASN A C 1
ATOM 906 O O . ASN A 1 113 ? 11.619 -3.624 -7.151 1.00 79.38 113 ASN A O 1
ATOM 910 N N . ASN A 1 114 ? 12.095 -2.634 -9.114 1.00 81.56 114 ASN A N 1
ATOM 911 C CA . ASN A 1 114 ? 11.904 -1.269 -8.638 1.00 81.56 114 ASN A CA 1
ATOM 912 C C . ASN A 1 114 ? 11.098 -0.444 -9.644 1.00 81.56 114 ASN A C 1
ATOM 914 O O . ASN A 1 114 ? 11.456 -0.366 -10.830 1.00 81.56 114 ASN A O 1
ATOM 918 N N . ALA A 1 115 ? 10.077 0.246 -9.156 1.00 85.94 115 ALA A N 1
ATOM 919 C CA . ALA A 1 115 ? 9.282 1.200 -9.911 1.00 85.94 115 ALA A CA 1
ATOM 920 C C . ALA A 1 115 ? 8.921 2.427 -9.069 1.00 85.94 115 ALA A C 1
ATOM 922 O O . ALA A 1 115 ? 8.980 2.426 -7.842 1.00 85.94 115 ALA A O 1
ATOM 923 N N . ILE A 1 116 ? 8.560 3.499 -9.763 1.00 86.25 116 ILE A N 1
ATOM 924 C CA . ILE A 1 116 ? 7.999 4.707 -9.173 1.00 86.25 116 ILE A CA 1
ATOM 925 C C . ILE A 1 116 ? 6.592 4.854 -9.716 1.00 86.25 116 ILE A C 1
ATOM 927 O O . ILE A 1 116 ? 6.412 4.825 -10.932 1.00 86.25 116 ILE A O 1
ATOM 931 N N . VAL A 1 117 ? 5.625 5.034 -8.830 1.00 84.50 117 VAL A N 1
ATOM 932 C CA . VAL A 1 117 ? 4.242 5.327 -9.197 1.00 84.50 117 VAL A CA 1
ATOM 933 C C . VAL A 1 117 ? 3.929 6.727 -8.719 1.00 84.50 117 VAL A C 1
ATOM 935 O O . VAL A 1 117 ? 4.074 7.018 -7.534 1.00 84.50 117 VAL A O 1
ATOM 938 N N . GLU A 1 118 ? 3.515 7.598 -9.627 1.00 84.00 118 GLU A N 1
ATOM 939 C CA . GLU A 1 118 ? 2.898 8.870 -9.270 1.00 84.00 118 GLU A CA 1
ATOM 940 C C . GLU A 1 118 ? 1.395 8.755 -9.502 1.00 84.00 118 GLU A C 1
ATOM 942 O O . GLU A 1 118 ? 0.965 8.458 -10.614 1.00 84.00 118 GLU A O 1
ATOM 947 N N . CYS A 1 119 ? 0.607 8.957 -8.453 1.00 78.19 119 CYS A N 1
ATOM 948 C CA . CYS A 1 119 ? -0.837 8.757 -8.469 1.00 78.19 119 CYS A CA 1
ATOM 949 C C . CYS A 1 119 ? -1.545 9.899 -7.736 1.00 78.19 119 CYS A C 1
ATOM 951 O O . CYS A 1 119 ? -0.959 10.540 -6.860 1.00 78.19 119 CYS A O 1
ATOM 953 N N . ASP A 1 120 ? -2.789 10.168 -8.124 1.00 73.56 120 ASP A N 1
ATOM 954 C CA . ASP A 1 120 ? -3.671 11.052 -7.368 1.00 73.56 120 ASP A CA 1
ATOM 955 C C . ASP A 1 120 ? -4.427 10.181 -6.353 1.00 73.56 120 ASP A C 1
ATOM 957 O O . ASP A 1 120 ? -5.321 9.422 -6.732 1.00 73.56 120 ASP A O 1
ATOM 961 N N . GLU A 1 121 ? -4.051 10.271 -5.080 1.00 73.25 121 GLU A N 1
ATOM 962 C CA . GLU A 1 121 ? -4.775 9.649 -3.975 1.00 73.25 121 GLU A CA 1
ATOM 963 C C . GLU A 1 121 ? -6.011 10.499 -3.675 1.00 73.25 121 GLU A C 1
ATOM 965 O O . GLU A 1 121 ? -5.908 11.688 -3.354 1.00 73.25 121 GLU A O 1
ATOM 970 N N . HIS A 1 122 ? -7.195 9.904 -3.798 1.00 74.00 122 HIS A N 1
ATOM 971 C CA . HIS A 1 122 ? -8.449 10.570 -3.469 1.00 74.00 122 HIS A CA 1
ATOM 972 C C . HIS A 1 122 ? -9.023 9.994 -2.183 1.00 74.00 122 HIS A C 1
ATOM 974 O O . HIS A 1 122 ? -9.861 9.099 -2.226 1.00 74.00 122 HIS A O 1
ATOM 980 N N . SER A 1 123 ? -8.626 10.563 -1.049 1.00 74.75 123 SER A N 1
ATOM 981 C CA . SER A 1 123 ? -9.085 10.127 0.264 1.00 74.75 123 SER A CA 1
ATOM 982 C C . SER A 1 123 ? -10.372 10.856 0.671 1.00 74.75 123 SER A C 1
ATOM 984 O O . SER A 1 123 ? -10.445 12.092 0.709 1.00 74.75 123 SER A O 1
ATOM 986 N N . LYS A 1 124 ? -11.400 10.095 1.052 1.00 74.19 124 LYS A N 1
ATOM 987 C CA . LYS A 1 124 ? -12.628 10.626 1.654 1.00 74.19 124 LYS A CA 1
ATOM 988 C C . LYS A 1 124 ? -12.892 9.933 2.986 1.00 74.19 124 LYS A C 1
ATOM 990 O O . LYS A 1 124 ? -12.776 8.724 3.126 1.00 74.19 124 LYS A O 1
ATOM 995 N N . PHE A 1 125 ? -13.230 10.685 4.023 1.00 77.06 125 PHE A N 1
ATOM 996 C CA . PHE A 1 125 ? -13.476 10.081 5.333 1.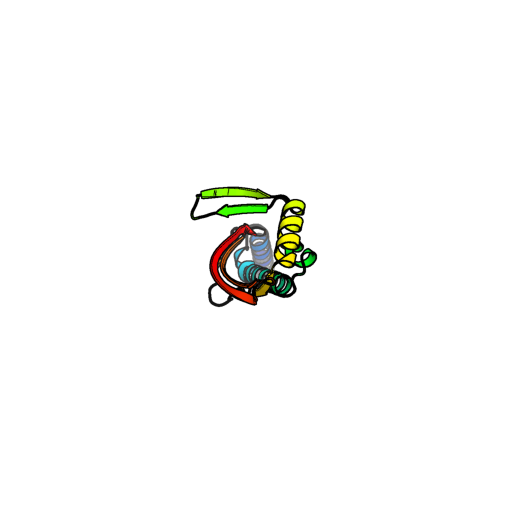00 77.06 125 PHE A CA 1
ATOM 997 C C . PHE A 1 125 ? -14.595 10.780 6.078 1.00 77.06 125 PHE A C 1
ATOM 999 O O . PHE A 1 125 ? -14.772 11.997 5.990 1.00 77.06 125 PHE A O 1
ATOM 1006 N N . GLN A 1 126 ? -15.377 9.975 6.793 1.00 76.69 126 GLN A N 1
ATOM 1007 C CA . GLN A 1 126 ? -16.445 10.448 7.656 1.00 76.69 126 GLN A CA 1
ATOM 1008 C C . GLN A 1 126 ? -15.993 10.364 9.113 1.00 76.69 126 GLN A C 1
ATOM 1010 O O . GLN A 1 126 ? -15.689 9.274 9.601 1.00 76.69 126 GLN A O 1
ATOM 1015 N N . ASP A 1 127 ? -15.986 11.502 9.803 1.00 78.50 127 ASP A N 1
ATOM 1016 C CA . ASP A 1 127 ? -15.779 11.560 11.249 1.00 78.50 127 ASP A CA 1
ATOM 1017 C C . ASP A 1 127 ? -16.971 10.901 11.960 1.00 78.50 127 ASP A C 1
ATOM 1019 O O . ASP A 1 127 ? -18.132 11.255 11.738 1.00 78.50 127 ASP A O 1
ATOM 1023 N N . LEU A 1 128 ? -16.697 9.902 12.796 1.00 79.81 128 LEU A N 1
ATOM 1024 C CA . LEU A 1 128 ? -17.724 9.146 13.514 1.00 79.81 128 LEU A CA 1
ATOM 1025 C C . LEU A 1 128 ? -18.330 9.910 14.699 1.00 79.81 128 LEU A C 1
ATOM 1027 O O . LEU A 1 128 ? -19.372 9.503 15.218 1.00 79.81 128 LEU A O 1
ATOM 1031 N N . LEU A 1 129 ? -17.691 10.987 15.157 1.00 81.31 129 LEU A N 1
ATOM 1032 C CA . LEU A 1 129 ? -18.143 11.787 16.293 1.00 81.31 129 LEU A CA 1
ATOM 1033 C C . LEU A 1 129 ? -19.182 12.833 15.888 1.00 81.31 129 LEU A C 1
ATOM 1035 O O . LEU A 1 129 ? -20.107 13.089 16.664 1.00 81.31 129 LEU A O 1
ATOM 1039 N N . ASP A 1 130 ? -19.035 13.443 14.712 1.00 84.00 130 ASP A N 1
ATOM 1040 C CA . ASP A 1 130 ? -19.915 14.526 14.252 1.00 84.00 130 ASP A CA 1
ATOM 1041 C C . ASP A 1 130 ? -20.513 14.329 12.848 1.00 84.00 130 ASP A C 1
ATOM 1043 O O . ASP A 1 130 ? -21.267 15.185 12.379 1.00 84.00 130 ASP A O 1
ATOM 1047 N N . GLU A 1 131 ? -20.242 13.182 12.217 1.00 78.69 131 GLU A N 1
ATOM 1048 C CA . GLU A 1 131 ? -20.694 12.795 10.876 1.00 78.69 131 GLU A CA 1
ATOM 1049 C C . GLU A 1 131 ? -20.191 13.714 9.746 1.00 78.69 131 GLU A C 1
ATOM 1051 O O . GLU A 1 131 ? -20.674 13.612 8.611 1.00 78.69 131 GLU A O 1
ATOM 1056 N N . THR A 1 132 ? -19.217 14.591 10.015 1.00 82.06 132 THR A N 1
ATOM 1057 C CA . THR A 1 132 ? -18.608 15.456 9.000 1.00 82.06 132 THR A CA 1
ATOM 1058 C C . THR A 1 132 ? -17.860 14.619 7.973 1.00 82.06 132 THR A C 1
ATOM 1060 O O . THR A 1 132 ? -17.142 13.679 8.304 1.00 82.06 132 THR A O 1
ATOM 1063 N N . ILE A 1 133 ? -18.020 14.985 6.703 1.00 79.25 133 ILE A N 1
ATOM 1064 C CA . ILE A 1 133 ? -17.335 14.349 5.582 1.00 79.25 133 ILE A CA 1
ATOM 1065 C C . ILE A 1 133 ? -16.204 15.263 5.129 1.00 79.25 133 ILE A C 1
ATOM 1067 O O . ILE A 1 133 ? -16.443 16.419 4.768 1.00 79.25 133 ILE A O 1
ATOM 1071 N N . TYR A 1 134 ? -14.998 14.715 5.102 1.00 78.19 134 TYR A N 1
ATOM 1072 C CA . TYR A 1 134 ? -13.821 15.345 4.531 1.00 78.19 134 TYR A CA 1
ATOM 1073 C C . TYR A 1 134 ? -13.441 14.657 3.219 1.00 78.19 134 TYR A C 1
ATOM 1075 O O . TYR A 1 134 ? -13.643 13.454 3.063 1.00 78.19 134 TYR A O 1
ATOM 1083 N N . GLU A 1 135 ? -12.923 15.432 2.270 1.00 78.94 135 GLU A N 1
ATOM 1084 C CA . GLU A 1 135 ? -12.541 14.971 0.934 1.00 78.94 135 GLU A CA 1
ATOM 1085 C C . GLU A 1 135 ? -11.247 15.682 0.532 1.00 78.94 135 GLU A C 1
ATOM 1087 O O . GLU A 1 135 ? -11.177 16.917 0.574 1.00 78.94 135 GLU A O 1
ATOM 1092 N N . TYR A 1 136 ? -10.229 14.899 0.188 1.00 73.31 136 TYR A N 1
ATOM 1093 C CA . TYR A 1 136 ? -8.895 15.359 -0.178 1.00 73.31 136 TYR A CA 1
ATOM 1094 C C . TYR A 1 136 ? -8.446 14.669 -1.458 1.00 73.31 136 TYR A C 1
ATOM 1096 O O . TYR A 1 136 ? -8.749 13.505 -1.684 1.00 73.31 136 TYR A O 1
ATOM 1104 N N . ILE A 1 137 ? -7.714 15.404 -2.288 1.00 71.81 137 ILE A N 1
ATOM 1105 C CA . ILE A 1 137 ? -6.998 14.845 -3.431 1.00 71.81 137 ILE A CA 1
ATOM 1106 C C . ILE A 1 137 ? -5.547 15.264 -3.250 1.00 71.81 137 ILE A C 1
ATOM 1108 O O . ILE A 1 137 ? -5.269 16.470 -3.227 1.00 71.81 137 ILE A O 1
ATOM 1112 N N . ASP A 1 138 ? -4.655 14.294 -3.091 1.00 70.38 138 ASP A N 1
ATOM 1113 C CA . ASP A 1 138 ? -3.216 14.519 -2.966 1.00 70.38 138 ASP A CA 1
ATOM 1114 C C . ASP A 1 138 ? -2.455 13.757 -4.050 1.00 70.38 138 ASP A C 1
ATOM 1116 O O . ASP A 1 138 ? -2.893 12.710 -4.514 1.00 70.38 138 ASP A O 1
ATOM 1120 N N . ARG A 1 139 ? -1.310 14.290 -4.478 1.00 71.50 139 ARG A N 1
ATOM 1121 C CA . ARG A 1 139 ? -0.445 13.606 -5.442 1.00 71.50 139 ARG A CA 1
ATOM 1122 C C . ARG A 1 139 ? 0.656 12.882 -4.688 1.00 71.50 139 ARG A C 1
ATOM 1124 O O . ARG A 1 139 ? 1.565 13.517 -4.150 1.00 71.50 139 ARG A O 1
ATOM 1131 N N . VAL A 1 140 ? 0.608 11.557 -4.716 1.00 67.88 140 VAL A N 1
ATOM 1132 C CA . VAL A 1 140 ? 1.519 10.686 -3.976 1.00 67.88 140 VAL A CA 1
ATOM 1133 C C . VAL A 1 140 ? 2.513 10.035 -4.926 1.00 67.88 140 VAL A C 1
ATOM 1135 O O . VAL A 1 140 ? 2.181 9.641 -6.046 1.00 67.88 140 VAL A O 1
ATOM 1138 N N . ARG A 1 141 ? 3.764 9.929 -4.470 1.00 74.81 141 ARG A N 1
ATOM 1139 C CA . ARG A 1 141 ? 4.828 9.211 -5.169 1.00 74.81 141 ARG A CA 1
ATOM 1140 C C . ARG A 1 141 ? 5.253 7.989 -4.365 1.00 74.81 141 ARG A C 1
ATOM 1142 O O . ARG A 1 141 ? 5.936 8.119 -3.351 1.00 74.81 141 ARG A O 1
ATOM 1149 N N . LEU A 1 142 ? 4.907 6.812 -4.866 1.00 73.25 142 LEU A N 1
ATOM 1150 C CA . LEU A 1 142 ? 5.250 5.525 -4.274 1.00 73.25 142 LEU A CA 1
ATOM 1151 C C . LEU A 1 142 ? 6.508 4.962 -4.935 1.00 73.25 142 LEU A C 1
ATOM 1153 O O . LEU A 1 142 ? 6.732 5.138 -6.134 1.00 73.25 142 LEU A O 1
ATOM 1157 N N . THR A 1 143 ? 7.343 4.295 -4.142 1.00 74.56 143 THR A N 1
ATOM 1158 C CA . THR A 1 143 ? 8.460 3.486 -4.645 1.00 74.56 143 THR A CA 1
ATOM 1159 C C . THR A 1 143 ? 8.157 2.040 -4.294 1.00 74.56 143 THR A C 1
ATOM 1161 O O . THR A 1 143 ? 7.996 1.739 -3.113 1.00 74.56 143 THR A O 1
ATOM 1164 N N . VAL A 1 144 ? 8.038 1.195 -5.316 1.00 63.62 144 VAL A N 1
ATOM 1165 C CA . VAL A 1 144 ? 7.660 -0.224 -5.211 1.00 63.62 144 VAL A CA 1
ATOM 1166 C C . VAL A 1 144 ? 8.843 -1.089 -5.593 1.00 63.62 144 VAL A C 1
ATOM 1168 O O . VAL A 1 144 ? 9.496 -0.713 -6.595 1.00 63.62 144 VAL A O 1
#

Radius of gyration: 22.36 Å; chains: 1; bounding box: 46×50×66 Å

Sequence (144 aa):
MKKSVLLSISLISVILIFVILTTGCTWLFAPFIETEIMQMLDELGEANVNGDVDQILIHYTDPITEVNHLSEETYVTSLEDKRIELEEMLTYYNCLIDDFSKENEEVTILDINNAIVECDEHSKFQDLLDETIYEYIDRVRLTV